Protein AF-A0A7X0CRZ6-F1 (afdb_monomer)

Nearest PDB structures (foldseek):
  6i8x-assembly2_B  TM=5.289E-01  e=1.375E+00  Ascaris suum
  6i9f-assembly1_A  TM=5.381E-01  e=1.375E+00  Ascaris suum
  5h9n-assembly1_A  TM=4.369E-01  e=1.933E+00  Rhodnius prolixus
  5hae-assembly1_A  TM=4.447E-01  e=2.718E+00  Rhodnius prolixus

Foldseek 3Di:
DVVVVVVQAPPPDPVLLVVLQVLLVVQAPDWDDQPQWTWHWHDPDPSSFKTKIWIQGNVDGIAIWIWGWTDDPSFIWIWIAHPVRHTQDTGGSVCVVVSVNVVVVD

Sequence (106 aa):
MLNFLKKLSTEVDIKLTDERNKVANSLIGKQYLLNQHVIEFESNSNDFIDGILSIRSMENGIVKTFFNVYIFKDIIFIAVYTLDLMKIIDVPSGKFVDELNKLILQ

pLDDT: mean 80.13, std 13.52, range [44.88, 95.69]

Radius of gyration: 13.84 Å; Cα contacts (8 Å, |Δi|>4): 171; chains: 1; bounding box: 35×28×34 Å

Structure (mmCIF, N/CA/C/O backbone):
data_AF-A0A7X0CRZ6-F1
#
_entry.id   AF-A0A7X0CRZ6-F1
#
loop_
_atom_site.group_PDB
_atom_site.id
_atom_site.type_symbol
_atom_site.label_atom_id
_atom_site.label_alt_id
_atom_site.label_comp_id
_atom_site.label_asym_id
_atom_site.label_entity_id
_atom_site.label_seq_id
_atom_site.pdbx_PDB_ins_code
_atom_site.Cartn_x
_atom_site.Cartn_y
_atom_site.Cartn_z
_atom_site.occupancy
_atom_site.B_iso_or_equiv
_atom_site.auth_seq_id
_atom_site.auth_comp_id
_atom_site.auth_asym_id
_atom_site.auth_atom_id
_atom_site.pdbx_PDB_model_num
ATOM 1 N N . MET A 1 1 ? -15.940 12.496 -6.149 1.00 47.03 1 MET A N 1
ATOM 2 C CA . MET A 1 1 ? -14.741 11.738 -5.730 1.00 47.03 1 MET A CA 1
ATOM 3 C C . MET A 1 1 ? -14.351 12.040 -4.283 1.00 47.03 1 MET A C 1
ATOM 5 O O . MET A 1 1 ? -14.419 11.126 -3.475 1.00 47.03 1 MET A O 1
ATOM 9 N N . LEU A 1 2 ? -14.099 13.308 -3.914 1.00 46.81 2 LEU A N 1
ATOM 10 C CA . LEU A 1 2 ? -13.783 13.718 -2.530 1.00 46.81 2 LEU A CA 1
ATOM 11 C C . LEU A 1 2 ? -14.777 13.189 -1.473 1.00 46.81 2 LEU A C 1
ATOM 13 O O . LEU A 1 2 ? -14.378 12.653 -0.449 1.00 46.81 2 LEU A O 1
ATOM 17 N N . ASN A 1 3 ? -16.082 13.267 -1.752 1.00 44.88 3 ASN A N 1
ATOM 18 C CA . ASN A 1 3 ? -17.127 12.834 -0.812 1.00 44.88 3 ASN A CA 1
ATOM 19 C C . ASN A 1 3 ? -17.253 11.308 -0.656 1.00 44.88 3 ASN A C 1
ATOM 21 O O . ASN A 1 3 ? -17.814 10.852 0.335 1.00 44.88 3 ASN A O 1
ATOM 25 N N . PHE A 1 4 ? -16.759 10.521 -1.617 1.00 48.78 4 PHE A N 1
ATOM 26 C CA . PHE A 1 4 ? -16.738 9.058 -1.518 1.00 48.78 4 PHE A CA 1
ATOM 27 C C . PHE A 1 4 ? -15.591 8.609 -0.608 1.00 48.78 4 PHE A C 1
ATOM 29 O O . PHE A 1 4 ? -15.811 7.845 0.325 1.00 48.78 4 PHE A O 1
ATOM 36 N N . LEU A 1 5 ? -14.406 9.196 -0.798 1.00 48.28 5 LEU A N 1
ATOM 37 C CA . LEU A 1 5 ? -13.236 8.982 0.060 1.00 48.28 5 LEU A CA 1
ATOM 38 C C . LEU A 1 5 ? -13.504 9.433 1.505 1.00 48.28 5 LEU A C 1
ATOM 40 O O . LEU A 1 5 ? -13.193 8.711 2.446 1.00 48.28 5 LEU A O 1
ATOM 44 N N . LYS A 1 6 ? -14.200 10.564 1.682 1.00 47.53 6 LYS A N 1
ATOM 45 C CA . LYS A 1 6 ? -14.624 11.060 3.002 1.00 47.53 6 LYS A CA 1
ATOM 46 C C . LYS A 1 6 ? -15.669 10.161 3.685 1.00 47.53 6 LYS A C 1
ATOM 48 O O . LYS A 1 6 ? -15.712 10.076 4.908 1.00 47.53 6 LYS A O 1
ATOM 53 N N . LYS A 1 7 ? -16.516 9.478 2.905 1.00 49.78 7 LYS A N 1
ATOM 54 C CA . LYS A 1 7 ? -17.477 8.482 3.416 1.00 49.78 7 LYS A CA 1
ATOM 55 C C . LYS A 1 7 ? -16.816 7.153 3.787 1.00 49.78 7 LYS A C 1
ATOM 57 O O . LYS A 1 7 ? -17.279 6.507 4.713 1.00 49.78 7 LYS A O 1
ATOM 62 N N . LEU A 1 8 ? -15.732 6.770 3.112 1.00 50.53 8 LEU A N 1
ATOM 63 C CA . LEU A 1 8 ? -14.907 5.621 3.510 1.00 50.53 8 LEU A CA 1
ATOM 64 C C . LEU A 1 8 ? -14.070 5.911 4.768 1.00 50.53 8 LEU A C 1
ATOM 66 O O . LEU A 1 8 ? -13.680 4.990 5.472 1.00 50.53 8 LEU A O 1
ATOM 70 N N . SER A 1 9 ? -13.804 7.185 5.067 1.00 52.44 9 SER A N 1
ATOM 71 C CA . SER A 1 9 ? -12.990 7.613 6.209 1.00 52.44 9 SER A CA 1
ATOM 72 C C . SER A 1 9 ? -13.789 7.959 7.476 1.00 52.44 9 SER A C 1
ATOM 74 O O . SER A 1 9 ? -13.220 8.577 8.372 1.00 52.44 9 SER A O 1
ATOM 76 N N . THR A 1 10 ? -15.095 7.670 7.542 1.00 48.22 10 THR A N 1
ATOM 77 C CA . THR A 1 10 ? -16.000 8.141 8.616 1.00 48.22 10 THR A CA 1
ATOM 78 C C . THR A 1 10 ? -16.611 7.025 9.475 1.00 48.22 10 THR A C 1
ATOM 80 O O . THR A 1 10 ? -17.738 7.159 9.946 1.00 48.22 10 THR A O 1
ATOM 83 N N . GLU A 1 11 ? -15.860 5.960 9.767 1.00 51.03 11 GLU A N 1
ATOM 84 C CA . GLU A 1 11 ? -16.136 5.151 10.965 1.00 51.03 11 GLU A CA 1
ATOM 85 C C . GLU A 1 11 ? -15.418 5.767 12.178 1.00 51.03 11 GLU A C 1
ATOM 87 O O . GLU A 1 11 ? -14.226 6.062 12.151 1.00 51.03 11 GLU A O 1
ATOM 92 N N . VAL A 1 12 ? -16.205 6.049 13.217 1.00 57.44 12 VAL A N 1
ATOM 93 C CA . VAL A 1 12 ? -15.946 6.960 14.348 1.00 57.44 12 VAL A CA 1
ATOM 94 C C . VAL A 1 12 ? -15.054 6.306 15.421 1.00 57.44 12 VAL A C 1
ATOM 96 O O . VAL A 1 12 ? -15.289 6.457 16.616 1.00 57.44 12 VAL A O 1
ATOM 99 N N . ASP A 1 13 ? -14.021 5.565 15.015 1.00 70.75 13 ASP A N 1
ATOM 100 C CA . ASP A 1 13 ? -13.018 5.020 15.935 1.00 70.75 13 ASP A CA 1
ATOM 101 C C . ASP A 1 13 ? -11.671 5.727 15.737 1.00 70.75 13 ASP A C 1
ATOM 103 O O . ASP A 1 13 ? -10.937 5.528 14.761 1.00 70.75 13 ASP A O 1
ATOM 107 N N . ILE A 1 14 ? -11.357 6.590 16.704 1.00 76.25 14 ILE A N 1
ATOM 108 C CA . ILE A 1 14 ? -10.110 7.356 16.759 1.00 76.25 14 ILE A CA 1
ATOM 109 C C . ILE A 1 14 ? -8.904 6.409 16.787 1.00 76.25 14 ILE A C 1
ATOM 111 O O . ILE A 1 14 ? -7.903 6.694 16.135 1.00 76.25 14 ILE A O 1
ATOM 115 N N . LYS A 1 15 ? -9.001 5.252 17.459 1.00 82.38 15 LYS A N 1
ATOM 116 C CA . LYS A 1 15 ? -7.891 4.291 17.535 1.00 82.38 15 LYS A CA 1
ATOM 117 C C . LYS A 1 15 ? -7.595 3.677 16.173 1.00 82.38 15 LYS A C 1
ATOM 119 O O . LYS A 1 15 ? -6.438 3.662 15.764 1.00 82.38 15 LYS A O 1
ATOM 124 N N . LEU A 1 16 ? -8.624 3.233 15.451 1.00 83.69 16 LEU A N 1
ATOM 125 C CA . LEU A 1 16 ? -8.456 2.685 14.100 1.00 83.69 16 LEU A CA 1
ATOM 126 C C . LEU A 1 16 ? -7.931 3.743 13.125 1.00 83.69 16 LEU A C 1
ATOM 128 O O . LEU A 1 16 ? -7.083 3.452 12.281 1.00 83.69 16 LEU A O 1
ATOM 132 N N . THR A 1 17 ? -8.385 4.989 13.268 1.00 82.69 17 THR A N 1
ATOM 133 C CA . THR A 1 17 ? -7.874 6.119 12.481 1.00 82.69 17 THR A CA 1
ATOM 134 C C . THR A 1 17 ? -6.387 6.365 12.747 1.00 82.69 17 THR A C 1
ATOM 136 O O . THR A 1 17 ? -5.608 6.504 11.801 1.00 82.69 17 THR A O 1
ATOM 139 N N . ASP A 1 18 ? -5.969 6.363 14.014 1.00 85.94 18 ASP A N 1
ATOM 140 C CA . ASP A 1 18 ? -4.568 6.525 14.403 1.00 85.94 18 ASP A CA 1
ATOM 141 C C . ASP A 1 18 ? -3.697 5.372 13.898 1.00 85.94 18 ASP A C 1
ATOM 143 O O . ASP A 1 18 ? -2.593 5.595 13.400 1.00 85.94 18 ASP A O 1
ATOM 147 N N . GLU A 1 19 ? -4.181 4.134 13.992 1.00 88.81 19 GLU A N 1
ATOM 148 C CA . GLU A 1 19 ? -3.479 2.964 13.468 1.00 88.81 19 GLU A CA 1
ATOM 149 C C . GLU A 1 19 ? -3.340 3.015 11.944 1.00 88.81 19 GLU A C 1
ATOM 151 O O . GLU A 1 19 ? -2.245 2.788 11.425 1.00 88.81 19 GLU A O 1
ATOM 156 N N . ARG A 1 20 ? -4.396 3.397 11.216 1.00 89.00 20 ARG A N 1
ATOM 157 C CA . ARG A 1 20 ? -4.340 3.608 9.762 1.00 89.00 20 ARG A CA 1
ATOM 158 C C . ARG A 1 20 ? -3.284 4.653 9.404 1.00 89.00 20 ARG A C 1
ATOM 160 O O . ARG A 1 20 ? -2.462 4.418 8.521 1.00 89.00 20 ARG A O 1
ATOM 167 N N . ASN A 1 21 ? -3.269 5.781 10.112 1.00 86.94 21 ASN A N 1
ATOM 168 C CA . ASN A 1 21 ? -2.290 6.845 9.887 1.00 86.94 21 ASN A CA 1
ATOM 169 C C . ASN A 1 21 ? -0.860 6.379 10.213 1.00 86.94 21 ASN A C 1
ATOM 171 O O . ASN A 1 21 ? 0.074 6.710 9.486 1.00 86.94 21 ASN A O 1
ATOM 175 N N . LYS A 1 22 ? -0.667 5.564 11.260 1.00 89.00 22 LYS A N 1
ATOM 176 C CA . LYS A 1 22 ? 0.630 4.932 11.562 1.00 89.00 22 LYS A CA 1
ATOM 177 C C . LYS A 1 22 ? 1.084 4.003 10.441 1.00 89.00 22 LYS A C 1
ATOM 179 O O . LYS A 1 22 ? 2.252 4.054 10.064 1.00 89.00 22 LYS A O 1
ATOM 184 N N . VAL A 1 23 ? 0.183 3.179 9.902 1.00 90.19 23 VAL A N 1
ATOM 185 C CA . VAL A 1 23 ? 0.482 2.299 8.764 1.00 90.19 23 VAL A CA 1
ATOM 186 C C . VAL A 1 23 ? 0.915 3.131 7.564 1.00 90.19 23 VAL A C 1
ATOM 188 O O . VAL A 1 23 ? 1.975 2.864 7.003 1.00 90.19 23 VAL A O 1
ATOM 191 N N . ALA A 1 24 ? 0.173 4.181 7.215 1.00 88.69 24 ALA A N 1
ATOM 192 C CA . ALA A 1 24 ? 0.536 5.023 6.084 1.00 88.69 24 ALA A CA 1
ATOM 193 C C . ALA A 1 24 ? 1.879 5.748 6.285 1.00 88.69 24 ALA A C 1
ATOM 195 O O . ALA A 1 24 ? 2.744 5.691 5.413 1.00 88.69 24 ALA A O 1
ATOM 196 N N . ASN A 1 25 ? 2.121 6.311 7.474 1.00 87.25 25 ASN A N 1
ATOM 197 C CA . ASN A 1 25 ? 3.416 6.898 7.845 1.00 87.25 25 ASN A CA 1
ATOM 198 C C . ASN A 1 25 ? 4.565 5.885 7.812 1.00 87.25 25 ASN A C 1
ATOM 200 O O . ASN A 1 25 ? 5.715 6.251 7.595 1.00 87.25 25 ASN A O 1
ATOM 204 N N . SER A 1 26 ? 4.282 4.602 8.043 1.00 87.50 26 SER A N 1
ATOM 205 C CA . SER A 1 26 ? 5.305 3.565 7.954 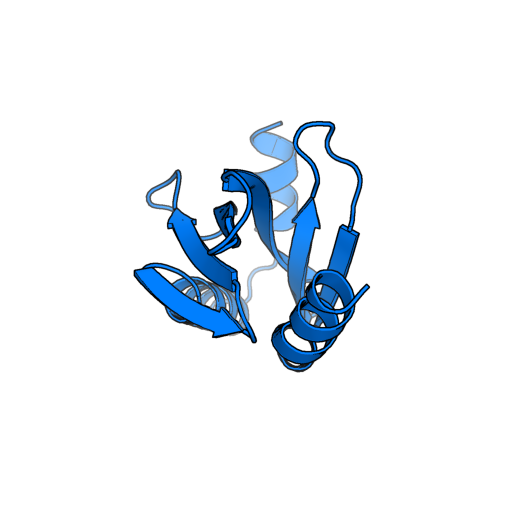1.00 87.50 26 SER A CA 1
ATOM 206 C C . SER A 1 26 ? 5.721 3.264 6.513 1.00 87.50 26 SER A C 1
ATOM 208 O O . SER A 1 26 ? 6.812 2.729 6.324 1.00 87.50 26 SER A O 1
ATOM 210 N N . LEU A 1 27 ? 4.885 3.599 5.526 1.00 86.56 27 LEU A N 1
ATOM 211 C CA . LEU A 1 27 ? 5.168 3.447 4.099 1.00 86.56 27 LEU A CA 1
ATOM 212 C C . LEU A 1 27 ? 5.838 4.701 3.531 1.00 86.56 27 LEU A C 1
ATOM 214 O O . LEU A 1 27 ? 6.863 4.593 2.862 1.00 86.56 27 LEU A O 1
ATOM 218 N N . ILE A 1 28 ? 5.265 5.872 3.817 1.00 85.06 28 ILE A N 1
ATOM 219 C CA . ILE A 1 28 ? 5.656 7.158 3.231 1.00 85.06 28 ILE A CA 1
ATOM 220 C C . ILE A 1 28 ? 7.082 7.540 3.636 1.00 85.06 28 ILE A C 1
ATOM 222 O O . ILE A 1 28 ? 7.476 7.412 4.794 1.00 85.06 28 ILE A O 1
ATOM 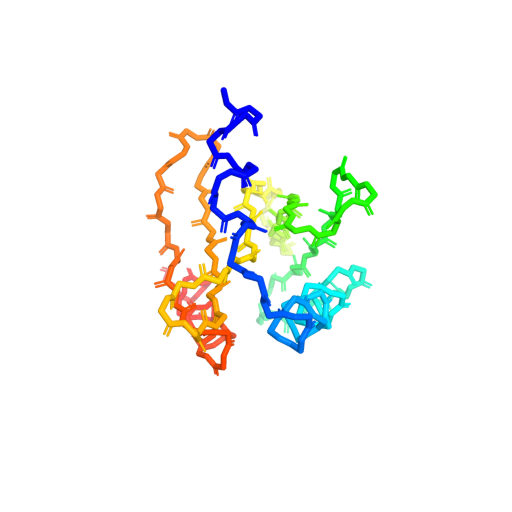226 N N . GLY A 1 29 ? 7.863 8.026 2.667 1.00 71.31 29 GLY A N 1
ATOM 227 C CA . GLY A 1 29 ? 9.239 8.476 2.896 1.00 71.31 29 GLY A CA 1
ATOM 228 C C . GLY A 1 29 ? 10.231 7.348 3.190 1.00 71.31 29 GLY A C 1
ATOM 229 O O . GLY A 1 29 ? 11.390 7.620 3.503 1.00 71.31 29 GLY A O 1
ATOM 230 N N . LYS A 1 30 ? 9.803 6.084 3.084 1.00 73.25 30 LYS A N 1
ATOM 231 C CA . LYS A 1 30 ? 10.702 4.933 3.096 1.00 73.25 30 LYS A CA 1
ATOM 232 C C . LYS A 1 30 ? 10.971 4.455 1.682 1.00 73.25 30 LYS A C 1
ATOM 234 O O . LYS A 1 30 ? 10.067 4.371 0.852 1.00 73.25 30 LYS A O 1
ATOM 239 N N . GLN A 1 31 ? 12.223 4.081 1.461 1.00 80.06 31 GLN A N 1
ATOM 240 C CA . GLN A 1 31 ? 12.640 3.353 0.276 1.00 80.06 31 GLN A CA 1
ATOM 241 C C . GLN A 1 31 ? 12.770 1.878 0.641 1.00 80.06 31 GLN A C 1
ATOM 243 O O . GLN A 1 31 ? 13.508 1.519 1.560 1.00 80.06 31 GLN A O 1
ATOM 248 N N . TYR A 1 32 ? 12.038 1.028 -0.069 1.00 80.50 32 TYR A N 1
ATOM 249 C CA . TYR A 1 32 ? 12.157 -0.417 0.052 1.00 80.50 32 TYR A CA 1
ATOM 250 C C . TYR A 1 32 ? 12.982 -0.926 -1.119 1.00 80.50 32 TYR A C 1
ATOM 252 O O . TYR A 1 32 ? 12.633 -0.700 -2.277 1.00 80.50 32 TYR A O 1
ATOM 260 N N . LE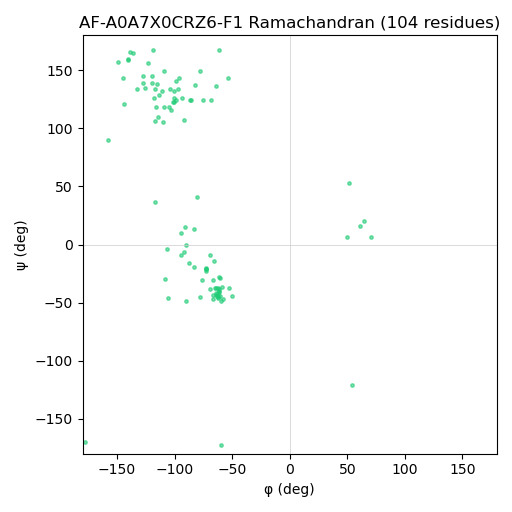U A 1 33 ? 14.082 -1.608 -0.814 1.00 81.88 33 LEU A N 1
ATOM 261 C CA . LEU A 1 33 ? 14.868 -2.312 -1.816 1.00 81.88 33 LEU A CA 1
ATOM 262 C C . LEU A 1 33 ? 14.357 -3.751 -1.896 1.00 81.88 33 LEU A C 1
ATOM 264 O O . LEU A 1 33 ? 14.598 -4.537 -0.980 1.00 81.88 33 LEU A O 1
ATOM 268 N N . LEU A 1 34 ? 13.647 -4.082 -2.975 1.00 80.06 34 LEU A N 1
ATOM 269 C CA . LEU A 1 34 ? 13.169 -5.437 -3.254 1.00 80.06 34 LEU A CA 1
ATOM 270 C C . LEU A 1 34 ? 13.826 -5.925 -4.552 1.00 80.06 34 LEU A C 1
ATOM 272 O O . LEU A 1 34 ? 13.493 -5.481 -5.651 1.00 80.06 34 LEU A O 1
ATOM 276 N N . ASN A 1 35 ? 14.787 -6.842 -4.418 1.00 78.88 35 ASN A N 1
ATOM 277 C CA . ASN A 1 35 ? 15.644 -7.324 -5.509 1.00 78.88 35 ASN A CA 1
ATOM 278 C C . ASN A 1 35 ? 16.355 -6.168 -6.240 1.00 78.88 35 ASN A C 1
ATOM 280 O O . ASN A 1 35 ? 17.099 -5.409 -5.625 1.00 78.88 35 ASN A O 1
ATOM 284 N N . GLN A 1 36 ? 16.128 -6.032 -7.548 1.00 82.06 36 GLN A N 1
ATOM 285 C CA . GLN A 1 36 ? 16.659 -4.959 -8.391 1.00 82.06 36 GLN A CA 1
ATOM 286 C C . GLN A 1 36 ? 15.721 -3.738 -8.475 1.00 82.06 36 GLN A C 1
ATOM 288 O O . GLN A 1 36 ? 15.885 -2.908 -9.369 1.00 82.06 36 GLN A O 1
ATOM 293 N N . HIS A 1 37 ? 14.725 -3.626 -7.589 1.00 85.62 37 HIS A N 1
ATOM 294 C CA . HIS A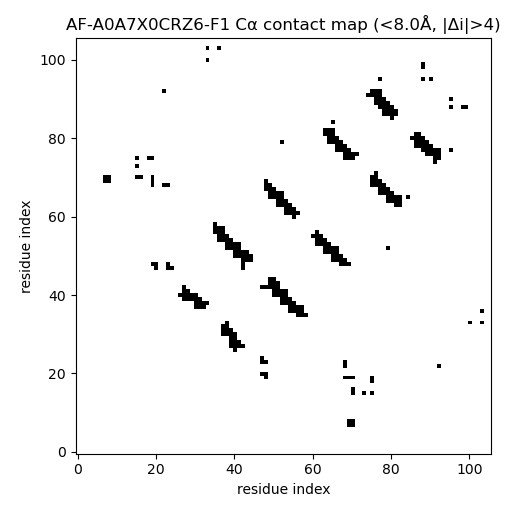 1 37 ? 13.754 -2.535 -7.606 1.00 85.62 37 HIS A CA 1
ATO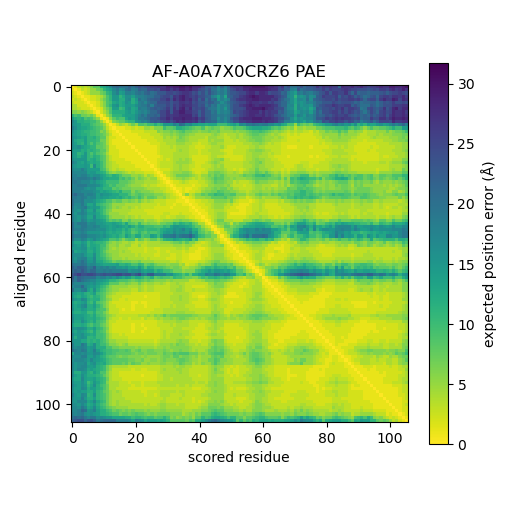M 295 C C . HIS A 1 37 ? 13.830 -1.688 -6.335 1.00 85.62 37 HIS A C 1
ATOM 297 O O . HI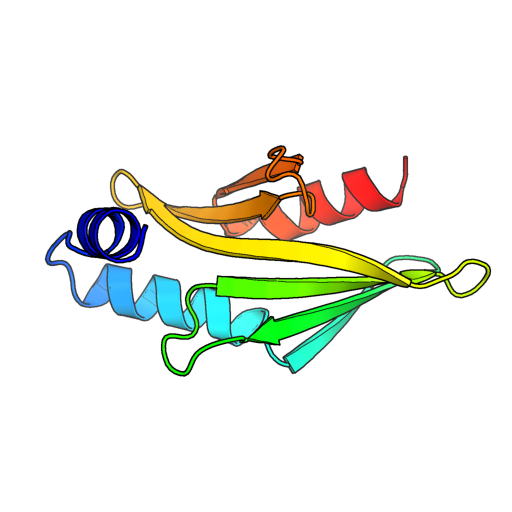S A 1 37 ? 13.842 -2.207 -5.218 1.00 85.62 37 HIS A O 1
ATOM 303 N N . VAL A 1 38 ? 13.838 -0.369 -6.519 1.00 87.88 38 VAL A N 1
ATOM 304 C CA . VAL A 1 38 ? 13.660 0.616 -5.451 1.00 87.88 38 VAL A CA 1
ATOM 305 C C . VAL A 1 38 ? 12.214 1.080 -5.476 1.00 87.88 38 VAL A C 1
ATOM 307 O O . VAL A 1 38 ? 11.719 1.551 -6.501 1.00 87.88 38 VAL A O 1
ATOM 310 N N . ILE A 1 39 ? 11.545 0.941 -4.341 1.00 88.19 39 ILE A N 1
ATOM 311 C CA . ILE A 1 39 ? 10.137 1.269 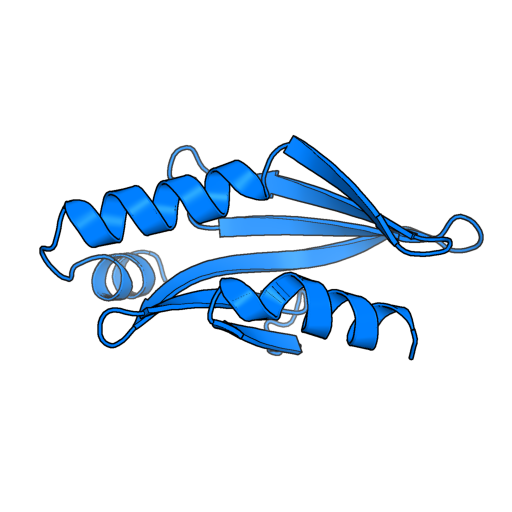-4.174 1.00 88.19 39 ILE A CA 1
ATOM 312 C C . ILE A 1 39 ? 10.021 2.440 -3.217 1.00 88.19 39 ILE A C 1
ATOM 314 O O . ILE A 1 39 ? 10.554 2.386 -2.109 1.00 88.19 39 ILE A O 1
ATOM 318 N N . GLU A 1 40 ? 9.294 3.467 -3.625 1.00 90.19 40 GLU A N 1
ATOM 319 C CA . GLU A 1 40 ? 9.142 4.705 -2.872 1.00 90.19 40 GLU A CA 1
ATOM 320 C C . GLU A 1 40 ? 7.672 5.110 -2.801 1.00 90.19 40 GLU A C 1
ATOM 322 O O . GLU A 1 40 ? 6.956 5.078 -3.805 1.00 90.19 40 GLU A O 1
ATOM 327 N N . PHE A 1 41 ? 7.231 5.477 -1.599 1.00 89.19 41 PHE A N 1
ATOM 328 C CA . PHE A 1 41 ? 5.873 5.940 -1.335 1.00 89.19 41 PHE A CA 1
ATOM 329 C C . PHE A 1 41 ? 5.904 7.439 -1.036 1.00 89.19 41 PHE A C 1
ATOM 331 O O . PHE A 1 41 ? 6.494 7.881 -0.044 1.00 89.19 41 PHE A O 1
ATOM 338 N N . GLU A 1 42 ? 5.231 8.212 -1.878 1.00 87.94 42 GLU A N 1
ATOM 339 C CA . GLU A 1 42 ? 5.081 9.660 -1.765 1.00 87.94 42 GLU A CA 1
ATOM 340 C C . GLU A 1 42 ? 3.626 9.996 -1.427 1.00 87.94 42 GLU A C 1
ATOM 342 O O . GLU A 1 42 ? 2.708 9.489 -2.068 1.00 87.94 42 GLU A O 1
ATOM 347 N N . SER A 1 43 ? 3.400 10.851 -0.428 1.00 81.69 43 SER A N 1
ATOM 348 C CA . SE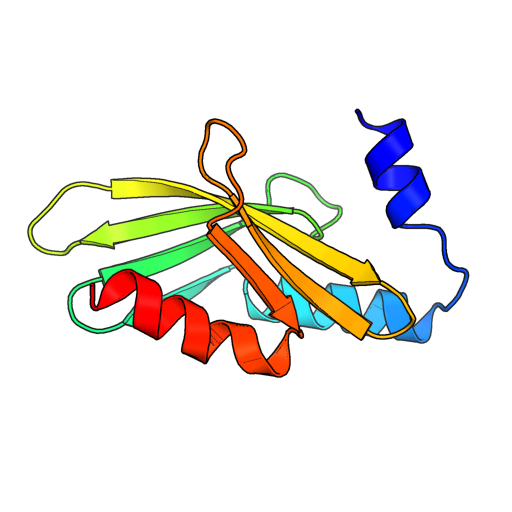R A 1 43 ? 2.056 11.360 -0.127 1.00 81.69 43 SER A CA 1
ATOM 349 C C . SER A 1 43 ? 1.709 12.520 -1.049 1.00 81.69 43 SER A C 1
ATOM 351 O O . SER A 1 43 ? 2.517 13.432 -1.231 1.00 81.69 43 SER A O 1
ATOM 353 N N . ASN A 1 44 ? 0.480 12.539 -1.559 1.00 70.31 44 ASN A N 1
ATOM 354 C CA . ASN A 1 44 ? -0.008 13.633 -2.408 1.00 70.31 44 ASN A CA 1
ATOM 355 C C . ASN A 1 44 ? -0.774 14.691 -1.595 1.00 70.31 44 ASN A C 1
ATOM 357 O O . ASN A 1 44 ? -1.164 15.730 -2.130 1.00 70.31 44 ASN A O 1
ATOM 361 N N . SER A 1 45 ? -1.045 14.403 -0.320 1.00 65.12 45 SER A N 1
ATOM 362 C CA . SER A 1 45 ? -1.902 15.195 0.555 1.00 65.12 45 SER A CA 1
ATOM 363 C C . SER A 1 45 ? -1.327 15.281 1.973 1.00 65.12 45 SER A C 1
ATOM 365 O O . SER A 1 45 ? -0.537 14.435 2.401 1.00 65.12 45 SER A O 1
ATOM 367 N N . ASN A 1 46 ? -1.759 16.294 2.729 1.00 59.19 46 ASN A N 1
ATOM 368 C CA . ASN A 1 46 ? -1.503 16.373 4.173 1.00 59.19 46 ASN A CA 1
ATOM 369 C C . ASN A 1 46 ? -2.287 15.313 4.966 1.00 59.19 46 ASN A C 1
ATOM 371 O O . ASN A 1 46 ? -2.062 15.167 6.164 1.00 59.19 46 ASN A O 1
ATOM 375 N N . ASP A 1 47 ? -3.211 14.597 4.316 1.00 58.28 47 ASP A N 1
ATOM 376 C CA . ASP A 1 47 ? -4.096 13.635 4.968 1.00 58.28 47 ASP A CA 1
ATOM 377 C C . ASP A 1 47 ? -3.503 12.212 5.002 1.00 58.28 47 ASP A C 1
ATOM 379 O O . ASP A 1 47 ? -4.120 11.325 5.582 1.00 58.28 47 ASP A O 1
ATOM 383 N N . PHE A 1 48 ? -2.298 11.994 4.450 1.00 64.19 48 PHE A N 1
ATOM 384 C CA . PHE A 1 48 ? -1.466 10.772 4.512 1.00 64.19 48 PHE A CA 1
ATOM 385 C C . PHE A 1 48 ? -2.153 9.437 4.162 1.00 64.19 48 PHE A C 1
ATOM 387 O O . PHE A 1 48 ? -1.546 8.387 4.316 1.00 64.19 48 PHE A O 1
ATOM 394 N N . ILE A 1 49 ? -3.399 9.424 3.697 1.00 78.25 49 ILE A N 1
ATOM 395 C CA . ILE A 1 49 ? -4.161 8.197 3.412 1.00 78.25 49 ILE A CA 1
ATOM 396 C C . ILE A 1 49 ? -3.937 7.662 2.001 1.00 78.25 49 ILE A C 1
ATOM 398 O O . ILE A 1 49 ? -4.302 6.525 1.706 1.00 78.25 49 ILE A O 1
ATOM 402 N N . ASP A 1 50 ? -3.380 8.472 1.113 1.00 83.38 50 ASP A N 1
ATOM 403 C CA . ASP A 1 50 ? -3.225 8.167 -0.297 1.00 83.38 50 ASP A CA 1
ATOM 404 C C . ASP A 1 50 ? -1.984 8.833 -0.884 1.00 83.38 50 ASP A C 1
ATOM 406 O O . ASP A 1 50 ? -1.459 9.823 -0.367 1.00 83.38 50 ASP A O 1
ATOM 410 N N . GLY A 1 51 ? -1.499 8.270 -1.984 1.00 86.25 51 GLY A N 1
ATOM 411 C CA . GLY A 1 51 ? -0.275 8.764 -2.577 1.00 86.25 51 GLY A CA 1
ATOM 412 C C . GLY A 1 51 ? 0.139 8.061 -3.856 1.00 86.25 51 GLY A C 1
ATOM 413 O O . GLY A 1 51 ? -0.613 7.282 -4.453 1.00 86.25 51 GLY A O 1
ATOM 414 N N . ILE A 1 52 ? 1.362 8.362 -4.276 1.00 88.00 52 ILE A N 1
ATOM 415 C CA . ILE A 1 52 ? 2.034 7.730 -5.404 1.00 88.00 52 ILE A CA 1
ATOM 416 C C . ILE A 1 52 ? 3.017 6.694 -4.879 1.00 88.00 52 ILE A C 1
ATOM 418 O O . ILE A 1 52 ? 3.831 6.954 -3.998 1.00 88.00 52 ILE A O 1
ATOM 422 N N . LEU A 1 53 ? 2.945 5.512 -5.470 1.00 89.06 53 LEU A N 1
ATOM 423 C CA . LEU A 1 53 ? 3.929 4.460 -5.335 1.00 89.06 53 LEU A CA 1
ATOM 424 C C . LEU A 1 53 ? 4.776 4.433 -6.611 1.00 89.06 53 LEU A C 1
ATOM 426 O O . LEU A 1 53 ? 4.269 4.142 -7.699 1.00 89.06 53 LEU A O 1
ATOM 430 N N . SER A 1 54 ? 6.063 4.731 -6.471 1.00 88.88 54 SER A N 1
ATOM 431 C CA . SER A 1 54 ? 7.053 4.662 -7.544 1.00 88.88 54 SER A CA 1
ATOM 432 C C . SER A 1 54 ? 7.862 3.374 -7.415 1.00 88.88 54 SER A C 1
ATOM 434 O O . SER A 1 54 ? 8.452 3.117 -6.370 1.00 88.88 54 SER A O 1
ATOM 436 N N . ILE A 1 55 ? 7.920 2.581 -8.483 1.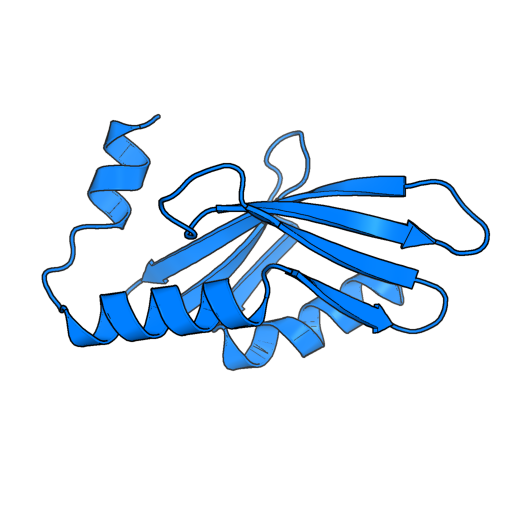00 87.62 55 ILE A N 1
ATOM 437 C CA . ILE A 1 55 ? 8.735 1.367 -8.585 1.00 87.62 55 ILE A CA 1
ATOM 438 C C . ILE A 1 55 ? 9.785 1.623 -9.663 1.00 87.62 55 ILE A C 1
ATOM 440 O O . ILE A 1 55 ? 9.472 1.734 -10.850 1.00 87.62 55 ILE A O 1
ATOM 444 N N . ARG A 1 56 ? 11.042 1.764 -9.249 1.00 85.19 56 ARG A N 1
ATOM 445 C CA . ARG A 1 56 ? 12.183 1.993 -10.137 1.00 85.19 56 ARG A CA 1
ATOM 446 C C . ARG A 1 56 ? 12.983 0.708 -10.265 1.00 85.19 56 ARG A C 1
ATOM 448 O O . ARG A 1 56 ? 13.520 0.239 -9.268 1.00 85.19 56 ARG A O 1
ATOM 455 N N . SER A 1 57 ? 13.093 0.171 -11.475 1.00 80.06 57 SER A N 1
ATOM 456 C CA . SER A 1 57 ? 14.053 -0.896 -11.761 1.00 80.06 57 SER A CA 1
ATOM 457 C C . SER A 1 57 ? 15.462 -0.310 -11.913 1.00 80.06 57 SER A C 1
ATOM 459 O O . SER A 1 57 ? 15.627 0.837 -12.323 1.00 80.06 57 SER A O 1
ATOM 461 N N . MET A 1 58 ? 16.490 -1.080 -11.559 1.00 72.38 58 MET A N 1
ATOM 462 C CA . MET A 1 58 ? 17.889 -0.705 -11.804 1.00 72.38 58 MET A CA 1
ATOM 463 C C . MET A 1 58 ? 18.270 -0.825 -13.290 1.00 72.38 58 MET A C 1
ATOM 465 O O . MET A 1 58 ? 19.221 -0.181 -13.726 1.00 72.38 58 MET A O 1
ATOM 469 N N . GLU A 1 59 ? 17.523 -1.621 -14.062 1.00 71.00 59 GLU A N 1
ATOM 470 C CA . GLU A 1 59 ? 17.774 -1.883 -15.487 1.00 71.00 59 GLU A CA 1
ATOM 471 C C . GLU A 1 59 ? 16.740 -1.209 -16.404 1.00 71.00 59 GLU A C 1
ATOM 473 O O . GLU A 1 59 ? 17.063 -0.815 -17.523 1.00 71.00 59 GLU A O 1
ATOM 478 N N . ASN A 1 60 ? 15.509 -1.027 -15.916 1.00 61.97 60 ASN A N 1
ATOM 479 C CA . ASN A 1 60 ? 14.389 -0.446 -16.657 1.00 61.97 60 ASN A CA 1
ATOM 480 C C . ASN A 1 60 ? 13.862 0.841 -15.996 1.00 61.97 60 ASN A C 1
ATOM 482 O O . ASN A 1 60 ? 14.208 1.173 -14.867 1.00 61.97 60 ASN A O 1
ATOM 486 N N . GLY A 1 61 ? 13.025 1.592 -16.719 1.00 77.38 61 GLY A N 1
ATOM 487 C CA . GLY A 1 61 ? 12.480 2.882 -16.279 1.00 77.38 61 GLY A CA 1
ATOM 488 C C . GLY A 1 61 ? 11.643 2.852 -14.987 1.00 77.38 61 GLY A C 1
ATOM 489 O O . GLY A 1 61 ? 11.539 1.854 -14.277 1.00 77.38 61 GLY A O 1
ATOM 490 N N . ILE A 1 62 ? 11.027 3.991 -14.668 1.00 83.69 62 ILE A N 1
ATOM 491 C CA . ILE A 1 62 ? 10.206 4.159 -13.460 1.00 83.69 62 ILE A CA 1
ATOM 492 C C . ILE A 1 62 ? 8.740 3.881 -13.794 1.00 83.69 62 ILE A C 1
ATOM 494 O O . ILE A 1 62 ? 8.171 4.536 -14.667 1.00 83.69 62 ILE A O 1
ATOM 498 N N . VAL A 1 63 ? 8.112 2.970 -13.051 1.00 86.69 63 VAL A N 1
ATOM 499 C CA . VAL A 1 63 ? 6.661 2.752 -13.064 1.00 86.69 63 VAL A CA 1
ATOM 500 C C . VAL A 1 63 ? 6.039 3.514 -11.898 1.00 86.69 63 VAL A C 1
ATOM 502 O O . VAL A 1 63 ? 6.532 3.447 -10.773 1.00 86.69 63 VAL A O 1
ATOM 505 N N . LYS A 1 64 ? 4.950 4.242 -12.156 1.00 87.81 64 LYS A N 1
ATOM 506 C CA . LYS A 1 64 ? 4.185 4.953 -11.124 1.00 87.81 64 LYS A CA 1
ATOM 507 C C . LYS A 1 64 ? 2.789 4.363 -11.000 1.00 87.81 64 LYS A C 1
ATOM 509 O O . LYS A 1 64 ? 2.140 4.073 -12.000 1.00 87.81 64 LYS A O 1
ATOM 514 N N . THR A 1 65 ? 2.339 4.210 -9.765 1.00 88.94 65 THR A N 1
ATOM 515 C CA . THR A 1 65 ? 1.036 3.654 -9.385 1.00 88.94 65 THR A CA 1
ATOM 516 C C . THR A 1 65 ? 0.445 4.477 -8.244 1.00 88.94 65 THR A C 1
ATOM 518 O O . THR A 1 65 ? 1.147 5.276 -7.624 1.00 88.94 65 THR A O 1
ATOM 521 N N . PHE A 1 66 ? -0.845 4.311 -7.971 1.00 89.38 66 PHE A N 1
ATOM 522 C CA . PHE A 1 66 ? -1.490 4.924 -6.812 1.00 89.38 66 PHE A CA 1
ATOM 523 C C . PHE A 1 66 ? -1.537 3.936 -5.659 1.00 89.38 66 PHE A C 1
ATOM 525 O O . PHE A 1 66 ? -1.794 2.755 -5.879 1.00 89.38 66 PHE A O 1
ATOM 532 N N . PHE A 1 67 ? -1.367 4.415 -4.431 1.00 90.44 67 PHE A N 1
ATOM 533 C CA . PHE A 1 67 ? -1.669 3.624 -3.244 1.00 90.44 67 PHE A CA 1
ATOM 534 C C . PHE A 1 67 ? -2.679 4.336 -2.347 1.00 90.44 67 PHE A C 1
ATOM 536 O O . PHE A 1 67 ? -2.819 5.560 -2.377 1.00 90.44 67 PHE A O 1
ATOM 543 N N . ASN A 1 68 ? -3.388 3.550 -1.545 1.00 90.44 68 ASN A N 1
ATOM 544 C CA . ASN A 1 68 ? -4.317 4.039 -0.541 1.00 90.44 68 ASN A CA 1
ATOM 545 C C . ASN A 1 68 ? -4.291 3.130 0.693 1.00 90.44 68 ASN A C 1
ATOM 547 O O . ASN A 1 68 ? -4.180 1.909 0.572 1.00 90.44 68 ASN A O 1
ATOM 551 N N . VAL A 1 69 ? -4.423 3.734 1.870 1.00 90.81 69 VAL A N 1
ATOM 552 C CA . VAL A 1 69 ? -4.586 3.046 3.148 1.00 90.81 69 VAL A CA 1
ATOM 553 C C . VAL A 1 69 ? -5.962 3.399 3.702 1.00 90.81 69 VAL A C 1
ATOM 555 O O . VAL A 1 69 ? -6.251 4.565 3.977 1.00 90.81 69 VAL A O 1
ATOM 558 N N . TYR A 1 70 ? -6.818 2.398 3.887 1.00 88.75 70 TYR A N 1
ATOM 559 C CA . TYR A 1 70 ? -8.202 2.595 4.322 1.00 88.75 70 TYR A CA 1
ATOM 560 C C . TYR A 1 70 ? -8.616 1.591 5.396 1.00 88.75 70 TYR A C 1
ATOM 562 O O . TYR A 1 70 ? -7.936 0.595 5.633 1.00 88.75 70 TYR A O 1
ATOM 570 N N . ILE A 1 71 ? -9.729 1.881 6.069 1.00 88.50 71 ILE A N 1
ATOM 571 C CA . ILE A 1 71 ? -10.332 1.002 7.075 1.00 88.50 71 ILE A CA 1
ATOM 572 C C . ILE A 1 71 ? -11.556 0.345 6.442 1.00 88.50 71 ILE A C 1
ATOM 574 O O . ILE A 1 71 ? -12.360 1.016 5.795 1.00 88.50 71 ILE A O 1
ATOM 578 N N . PHE A 1 72 ? -11.694 -0.964 6.619 1.00 87.44 72 PHE A N 1
ATOM 579 C CA . PHE A 1 72 ? -12.886 -1.704 6.228 1.00 87.44 72 PHE A CA 1
ATOM 580 C C . PHE A 1 72 ? -13.165 -2.806 7.241 1.00 87.44 72 PHE A C 1
ATOM 582 O O . PHE A 1 72 ? -12.331 -3.692 7.427 1.00 87.44 72 PHE A O 1
ATOM 589 N N . LYS A 1 73 ? -14.350 -2.763 7.866 1.00 87.88 73 LYS A N 1
ATOM 590 C CA . LYS A 1 73 ? -14.774 -3.730 8.892 1.00 87.88 73 LYS A CA 1
ATOM 591 C C . LYS A 1 73 ? -13.720 -3.893 9.997 1.00 87.88 73 LYS A C 1
ATOM 593 O O . LYS A 1 73 ? -13.255 -5.004 10.238 1.00 87.88 73 LYS A O 1
ATOM 598 N N . ASP A 1 74 ? -13.302 -2.774 10.588 1.00 87.00 74 ASP A N 1
ATOM 599 C CA . ASP A 1 74 ? -12.304 -2.708 11.670 1.00 87.00 74 ASP A CA 1
ATOM 600 C C . ASP A 1 74 ? -10.902 -3.243 11.319 1.00 87.00 74 ASP A C 1
ATOM 602 O O . ASP A 1 74 ? -10.080 -3.501 12.197 1.00 87.00 74 ASP A O 1
ATOM 606 N N . ILE A 1 75 ? -10.598 -3.407 10.030 1.00 90.38 75 ILE A N 1
ATOM 607 C CA . ILE A 1 75 ? -9.291 -3.861 9.547 1.00 90.38 75 ILE A CA 1
ATOM 608 C C . ILE A 1 75 ? -8.691 -2.786 8.646 1.00 90.38 75 ILE A C 1
ATOM 610 O O . ILE A 1 75 ? -9.378 -2.193 7.815 1.00 90.38 75 ILE A O 1
ATOM 614 N N . ILE A 1 76 ? -7.386 -2.553 8.792 1.00 91.56 76 ILE A N 1
ATOM 615 C CA . ILE A 1 76 ? -6.633 -1.632 7.939 1.00 91.56 76 ILE A CA 1
ATOM 616 C C . ILE A 1 76 ? -6.151 -2.376 6.699 1.00 91.56 76 ILE A C 1
ATOM 618 O O . ILE A 1 76 ? -5.435 -3.377 6.795 1.00 91.56 76 ILE A O 1
ATOM 622 N N . PHE A 1 77 ? -6.503 -1.846 5.537 1.00 93.06 77 PHE A N 1
ATOM 623 C CA . PHE A 1 77 ? -6.098 -2.340 4.231 1.00 93.06 77 PHE A CA 1
ATOM 624 C C . PHE A 1 77 ? -5.103 -1.390 3.579 1.00 93.06 77 PHE A C 1
ATOM 626 O O . PHE A 1 77 ? -5.149 -0.176 3.785 1.00 93.06 77 PHE A O 1
ATOM 633 N N . ILE A 1 78 ? -4.221 -1.963 2.765 1.00 92.81 78 ILE A N 1
ATOM 634 C CA . ILE A 1 78 ? -3.384 -1.229 1.823 1.00 92.81 78 ILE A CA 1
ATOM 635 C C . ILE A 1 78 ? -3.760 -1.716 0.429 1.00 92.81 78 ILE A C 1
ATOM 637 O O . ILE A 1 78 ? -3.727 -2.919 0.150 1.00 92.81 78 ILE A O 1
ATOM 641 N N . ALA A 1 79 ? -4.101 -0.771 -0.440 1.00 91.94 79 ALA A N 1
ATOM 642 C CA . ALA A 1 79 ? -4.392 -1.041 -1.833 1.00 91.94 79 ALA A CA 1
ATOM 643 C C . ALA A 1 79 ? -3.446 -0.284 -2.761 1.00 91.94 79 ALA A C 1
ATOM 645 O O . ALA A 1 79 ? -3.058 0.849 -2.478 1.00 91.94 79 ALA A O 1
ATOM 646 N N . VAL A 1 80 ? -3.108 -0.916 -3.883 1.00 91.31 80 VAL A N 1
ATOM 647 C CA . VAL A 1 80 ? -2.306 -0.351 -4.971 1.00 91.31 80 VAL A CA 1
ATOM 648 C C . VAL A 1 80 ? -3.086 -0.487 -6.268 1.00 91.31 80 VAL A C 1
ATOM 650 O O . VAL A 1 80 ? -3.644 -1.548 -6.559 1.00 91.31 80 VAL A O 1
ATOM 653 N N . TYR A 1 81 ? -3.103 0.582 -7.051 1.00 88.88 81 TYR A N 1
ATOM 654 C CA . TYR A 1 81 ? -3.840 0.697 -8.298 1.00 88.88 81 TYR A CA 1
ATOM 655 C C . TYR A 1 81 ? -2.916 1.155 -9.424 1.00 88.88 81 TYR A C 1
ATOM 657 O O . TYR A 1 81 ? -2.039 1.996 -9.216 1.00 88.88 81 TYR A O 1
ATOM 665 N N . THR A 1 82 ? -3.147 0.664 -10.639 1.00 86.56 82 THR A N 1
ATOM 666 C CA . THR A 1 82 ? -2.560 1.267 -11.841 1.00 86.56 82 THR A CA 1
ATOM 667 C C . THR A 1 82 ? -3.046 2.713 -12.003 1.00 86.56 82 THR A C 1
ATOM 669 O O . THR A 1 82 ? -4.009 3.141 -11.360 1.00 86.56 82 THR A O 1
ATOM 672 N N . LEU A 1 83 ? -2.408 3.479 -12.893 1.00 81.19 83 LEU A N 1
ATOM 673 C CA . LEU A 1 83 ? -2.869 4.834 -13.225 1.00 81.19 83 LEU A CA 1
ATOM 674 C C . LEU A 1 83 ? -4.285 4.843 -13.827 1.00 81.19 83 LEU A C 1
ATOM 676 O O . LEU A 1 83 ? -5.033 5.790 -13.600 1.00 81.19 83 LEU A O 1
ATOM 680 N N . ASP A 1 84 ? -4.677 3.751 -14.487 1.00 82.56 84 ASP A N 1
ATOM 681 C CA . ASP A 1 84 ? -6.033 3.520 -15.005 1.00 82.56 84 ASP A CA 1
ATOM 682 C C . ASP A 1 84 ? -7.000 2.967 -13.938 1.00 82.56 84 ASP A C 1
ATOM 684 O O . ASP A 1 84 ? -8.090 2.492 -14.254 1.00 82.56 84 ASP A O 1
ATOM 688 N N . LEU A 1 85 ? -6.608 3.019 -12.659 1.00 78.75 85 LEU A N 1
ATOM 689 C CA . LEU A 1 85 ? -7.393 2.612 -11.489 1.00 78.75 85 LEU A CA 1
ATOM 690 C C . LEU A 1 85 ? -7.733 1.114 -11.426 1.00 78.75 85 LEU A C 1
ATOM 692 O O . LEU A 1 85 ? -8.630 0.706 -10.683 1.00 78.75 85 LEU A O 1
ATOM 696 N N . MET A 1 86 ? -6.990 0.268 -12.142 1.00 85.38 86 MET A N 1
ATOM 697 C CA . MET A 1 86 ? -7.091 -1.178 -11.960 1.00 85.38 86 MET A CA 1
ATOM 698 C C . MET A 1 86 ? -6.392 -1.575 -10.666 1.00 85.38 86 MET A C 1
ATOM 700 O O . MET A 1 86 ? -5.219 -1.278 -10.458 1.00 85.38 86 MET A O 1
ATOM 704 N N . LYS A 1 87 ? -7.124 -2.257 -9.790 1.00 84.50 87 LYS A N 1
ATOM 705 C CA . LYS A 1 87 ? -6.619 -2.756 -8.511 1.00 84.50 87 LYS A CA 1
ATOM 706 C C . LYS A 1 87 ? -5.602 -3.876 -8.742 1.00 84.50 87 LYS A C 1
ATOM 708 O O . LYS A 1 87 ? -5.928 -4.870 -9.384 1.00 84.50 87 LYS A O 1
ATOM 713 N N . ILE A 1 88 ? -4.400 -3.705 -8.198 1.00 89.38 88 ILE A N 1
ATOM 714 C CA . ILE A 1 88 ? -3.283 -4.657 -8.295 1.00 89.38 88 ILE A CA 1
ATOM 715 C C . ILE A 1 88 ? -3.097 -5.389 -6.965 1.00 89.38 88 ILE A C 1
ATOM 717 O O . ILE A 1 88 ? -2.978 -6.608 -6.930 1.00 89.38 88 ILE A O 1
ATOM 721 N N . ILE A 1 89 ? -3.109 -4.637 -5.863 1.00 92.31 89 ILE A N 1
ATOM 722 C CA . ILE A 1 89 ? -3.014 -5.159 -4.498 1.00 92.31 89 ILE A CA 1
ATOM 723 C C . ILE A 1 89 ? -4.177 -4.577 -3.706 1.00 92.31 89 ILE A C 1
ATOM 725 O O . ILE A 1 89 ? -4.504 -3.403 -3.867 1.00 92.31 89 ILE A O 1
ATOM 729 N N . ASP A 1 90 ? -4.800 -5.392 -2.862 1.00 94.06 90 ASP A N 1
ATOM 730 C CA . ASP A 1 90 ? -5.803 -4.955 -1.893 1.00 94.06 90 ASP A CA 1
ATOM 731 C C . ASP A 1 90 ? -5.899 -5.979 -0.765 1.00 94.06 90 ASP A C 1
ATOM 733 O O . ASP A 1 90 ? -6.611 -6.981 -0.855 1.00 94.06 90 ASP A O 1
ATOM 737 N N . VAL A 1 91 ? -5.085 -5.773 0.265 1.00 95.19 91 VAL A N 1
ATOM 738 C CA . VAL A 1 91 ? -4.900 -6.744 1.345 1.00 95.19 91 VAL A CA 1
ATOM 739 C C . VAL A 1 91 ? -4.791 -6.056 2.702 1.00 95.19 91 VAL A C 1
ATOM 741 O O . VAL A 1 91 ? -4.452 -4.872 2.768 1.00 95.19 91 VAL A O 1
ATOM 744 N N . PRO A 1 92 ? -5.037 -6.788 3.805 1.00 95.69 92 PRO A N 1
ATOM 745 C CA . PRO A 1 92 ? -4.742 -6.288 5.141 1.00 95.69 92 PRO A CA 1
ATOM 746 C C . PRO A 1 92 ? -3.284 -5.837 5.251 1.00 95.69 92 PRO A C 1
ATOM 748 O O . PRO A 1 92 ? -2.390 -6.489 4.706 1.00 95.69 92 PRO A O 1
ATOM 751 N N . SER A 1 93 ? -3.037 -4.758 5.994 1.00 93.06 93 SER A N 1
ATOM 752 C CA . SER A 1 93 ? -1.725 -4.102 6.066 1.00 93.06 93 SER A CA 1
ATOM 753 C C . SER A 1 93 ? -0.577 -5.053 6.423 1.00 93.06 93 SER A C 1
ATOM 755 O O . SER A 1 93 ? 0.497 -4.974 5.832 1.00 93.06 93 SER A O 1
ATOM 757 N N . GLY A 1 94 ? -0.821 -6.021 7.312 1.00 91.88 94 GLY A N 1
ATOM 758 C CA . GLY A 1 94 ? 0.163 -7.032 7.710 1.00 91.88 94 GLY A CA 1
ATOM 759 C C . GLY A 1 94 ? 0.598 -8.007 6.606 1.00 91.88 94 GLY A C 1
ATOM 760 O O . GLY A 1 94 ? 1.595 -8.693 6.789 1.00 91.88 94 GLY A O 1
ATOM 761 N N . LYS A 1 95 ? -0.114 -8.077 5.472 1.00 93.75 95 LYS A N 1
ATOM 762 C CA . LYS A 1 95 ? 0.228 -8.926 4.311 1.00 93.75 95 LYS A CA 1
ATOM 763 C C . LYS A 1 95 ? 0.772 -8.138 3.120 1.00 93.75 95 LYS A C 1
ATOM 765 O O . LYS A 1 95 ? 1.122 -8.723 2.100 1.00 93.75 95 LYS A O 1
ATOM 770 N N . PHE A 1 96 ? 0.810 -6.812 3.220 1.00 90.88 96 PHE A N 1
ATOM 771 C CA . PHE A 1 96 ? 1.095 -5.950 2.079 1.00 90.88 96 PHE A CA 1
ATOM 772 C C . PHE A 1 96 ? 2.493 -6.169 1.494 1.00 90.88 96 PHE A C 1
ATOM 774 O O . PHE A 1 96 ? 2.630 -6.290 0.281 1.00 90.88 96 PHE A O 1
ATOM 781 N N . VAL A 1 97 ? 3.520 -6.268 2.343 1.00 85.75 97 VAL A N 1
ATOM 782 C CA . VAL A 1 97 ? 4.910 -6.466 1.896 1.00 85.75 97 VAL A CA 1
ATOM 783 C C . VAL A 1 97 ? 5.073 -7.793 1.148 1.00 85.75 97 VAL A C 1
ATOM 785 O O . VAL A 1 97 ? 5.783 -7.848 0.146 1.00 85.75 97 VAL A O 1
ATOM 788 N N . ASP A 1 98 ? 4.380 -8.846 1.581 1.00 89.25 98 ASP A N 1
ATOM 789 C CA . ASP A 1 98 ? 4.424 -10.153 0.921 1.00 89.25 98 ASP A CA 1
ATOM 790 C C . ASP A 1 98 ? 3.792 -10.104 -0.476 1.00 89.25 98 ASP A C 1
ATOM 792 O O . ASP A 1 98 ? 4.353 -10.643 -1.429 1.00 89.25 98 ASP A O 1
ATOM 796 N N . GLU A 1 99 ? 2.646 -9.433 -0.627 1.00 90.38 99 GLU A N 1
ATOM 797 C CA . GLU A 1 99 ? 2.006 -9.261 -1.939 1.00 90.38 99 GLU A CA 1
ATOM 798 C C . GLU A 1 99 ? 2.804 -8.337 -2.862 1.00 90.38 99 GLU A C 1
ATOM 800 O O . GLU A 1 99 ? 2.939 -8.615 -4.053 1.00 90.38 99 GLU A O 1
ATOM 805 N N . LEU A 1 100 ? 3.400 -7.277 -2.315 1.00 86.62 100 LEU A N 1
ATOM 806 C CA . LEU A 1 100 ? 4.283 -6.391 -3.067 1.00 86.62 100 LEU A CA 1
ATOM 807 C C . LEU A 1 100 ? 5.511 -7.143 -3.602 1.00 86.62 100 LEU A C 1
ATOM 809 O O . LEU A 1 100 ? 5.888 -6.962 -4.758 1.00 86.62 100 LEU A O 1
ATOM 813 N N . ASN A 1 101 ? 6.093 -8.035 -2.796 1.00 85.12 101 ASN A N 1
ATOM 814 C CA . ASN A 1 101 ? 7.188 -8.907 -3.224 1.00 85.12 101 ASN A CA 1
ATOM 815 C C . ASN A 1 101 ? 6.785 -9.826 -4.381 1.00 85.12 101 ASN A C 1
ATOM 817 O O . ASN A 1 101 ? 7.544 -9.967 -5.338 1.00 85.12 101 ASN A O 1
ATOM 821 N N . LYS A 1 102 ? 5.595 -10.436 -4.317 1.00 86.69 102 LYS A N 1
ATOM 822 C CA . LYS A 1 102 ? 5.092 -11.301 -5.397 1.00 86.69 102 LYS A CA 1
ATOM 823 C C . LYS A 1 102 ? 4.908 -10.534 -6.699 1.00 86.69 102 LYS A C 1
ATOM 825 O O . LYS A 1 102 ? 5.265 -11.060 -7.742 1.00 86.69 102 LYS A O 1
ATOM 830 N N . LEU A 1 103 ? 4.377 -9.312 -6.633 1.00 81.75 103 LEU A N 1
ATOM 831 C CA . LEU A 1 103 ? 4.153 -8.477 -7.813 1.00 81.75 103 LEU A CA 1
ATOM 832 C C . LEU A 1 103 ? 5.461 -8.139 -8.542 1.00 81.75 103 LEU A C 1
ATOM 834 O O . LEU A 1 103 ? 5.486 -8.091 -9.762 1.00 81.75 103 LEU A O 1
ATOM 838 N N . ILE A 1 104 ? 6.536 -7.896 -7.793 1.00 77.50 104 ILE A N 1
ATOM 839 C CA . ILE A 1 104 ? 7.829 -7.454 -8.342 1.00 77.50 104 ILE A CA 1
ATOM 840 C C . ILE A 1 104 ? 8.681 -8.621 -8.860 1.00 77.50 104 ILE A C 1
ATOM 842 O O . ILE A 1 104 ? 9.610 -8.412 -9.635 1.00 77.50 104 ILE A O 1
ATOM 846 N N . LEU A 1 105 ? 8.388 -9.842 -8.414 1.00 67.44 105 LEU A N 1
ATOM 847 C CA . LEU A 1 105 ? 9.080 -11.069 -8.818 1.00 67.44 105 LEU A CA 1
ATOM 848 C C . LEU A 1 105 ? 8.442 -11.785 -10.020 1.00 67.44 105 LEU A C 1
ATOM 850 O O . LEU A 1 105 ? 8.993 -12.794 -10.463 1.00 67.44 105 LEU A O 1
ATOM 854 N N . GLN A 1 106 ? 7.286 -11.318 -10.496 1.00 61.28 106 GLN A N 1
ATOM 855 C CA . GLN A 1 106 ? 6.618 -11.820 -11.704 1.00 61.28 106 GLN A CA 1
ATOM 856 C C . GLN A 1 106 ? 7.211 -11.194 -12.963 1.00 61.28 106 GLN A C 1
ATOM 858 O O . GLN A 1 106 ? 7.312 -11.936 -13.965 1.00 61.28 106 GLN A O 1
#

Solvent-accessible surface area (backbone atoms only — not comparable to full-atom values): 6021 Å² total; per-residue (Å²): 109,72,70,56,58,53,62,58,67,63,71,94,45,68,67,61,51,51,50,44,49,50,54,31,58,68,43,42,84,39,76,46,77,56,91,66,28,45,34,37,31,44,62,80,50,96,76,49,40,40,30,41,35,37,43,30,40,79,89,50,72,75,47,69,28,36,34,38,46,49,62,58,93,94,37,47,31,38,35,32,23,43,83,87,65,48,76,76,45,78,38,50,53,95,50,40,68,63,54,53,52,54,66,75,73,108

Secondary structure (DSSP, 8-state):
-HHHHHHHT----HHHHHHHHHHHHHHTTPEEEETTEEEEEEESSTT-SEEEEEEEESSS-EEEEEEEEEEETTEEEEEEE-TT--EEEEEEGGGHHHHHHHHHT-

Mean predicted aligned error: 7.58 Å